Protein AF-A0A2H6NGV2-F1 (afdb_monomer)

Nearest PDB structures (foldseek):
  7jpx-assembly1_A  TM=9.920E-01  e=1.842E-17  Oryctolagus cuniculus
  7jpl-assembly1_A  TM=9.856E-01  e=1.540E-17  Oryctolagus cuniculus
  7jpw-assembly1_A  TM=9.903E-01  e=2.973E-17  Oryctolagus cuniculus
  8e58-assembly1_A  TM=9.861E-01  e=2.973E-17  Oryctolagus cuniculus
  7uhg-assembly1_A  TM=9.739E-01  e=1.897E-16  Homo sapiens

Secondary structure (DSSP, 8-state):
-HHHHHHHTT-HHHHHHHHHHHHHHTT-HHHHHHHHHHHHHHHHHHHHHHTTB---TTSSSBTTB-SSSHHHHHHHHHHHHTTSSHHHHHHHHSSSBPBPTTS---TT-TT-BS-TTHHHHHHHHHHHHHHHHHHHHH-

Solvent-accessible surface area (backbone atoms only — not comparable to full-atom values): 7623 Å² total; per-residue (Å²): 117,77,73,60,59,64,57,52,72,71,39,68,68,54,44,52,52,52,50,52,53,58,57,53,54,73,77,39,59,69,60,53,48,51,53,52,50,50,48,52,54,50,22,56,51,42,30,76,60,37,29,51,43,34,68,40,87,97,51,60,36,19,94,91,30,40,22,71,44,66,72,42,17,40,50,42,50,49,40,37,71,75,59,59,61,39,70,54,42,35,64,54,34,24,56,63,26,52,39,29,88,90,48,96,66,60,95,89,46,53,46,65,21,30,30,74,60,28,60,61,54,52,53,51,48,49,55,52,49,52,53,53,51,51,51,58,73,73,105

Radius of gy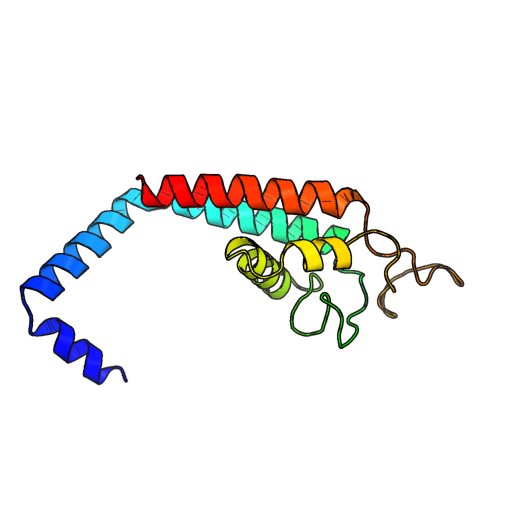ration: 19.89 Å; Cα contacts (8 Å, |Δi|>4): 150; chains: 1; bounding box: 35×37×62 Å

Mean predicted aligned error: 5.69 Å

Organism: NCBI:txid3147026

pLDDT: mean 91.65, std 8.02, range [63.94, 98.62]

Sequence (139 aa):
VLRLVKLLSRGEGIRNLLWTFIKSFQALPHVALLIVMLFFIYAVIGMQMFGKIALVDGTQINQNNNFQTFPQAVLMLFRCATGEAWQEVLLGASYGKLCDPESDYAPGEKYTCGSGFAYFYFVSFYMLCAFLIINLFVA

Structure (mmCIF, N/CA/C/O backbone):
data_AF-A0A2H6NGV2-F1
#
_entry.id   AF-A0A2H6NGV2-F1
#
loop_
_atom_site.group_PDB
_atom_site.id
_atom_site.type_symbol
_atom_site.label_atom_id
_atom_site.label_alt_id
_atom_site.label_comp_id
_atom_site.label_asym_id
_atom_site.label_entity_id
_atom_site.label_seq_id
_atom_site.pdbx_PDB_ins_code
_atom_site.Cartn_x
_atom_site.Cartn_y
_atom_site.Cartn_z
_atom_site.occupancy
_atom_site.B_iso_or_equiv
_atom_site.auth_seq_id
_atom_site.auth_comp_id
_atom_site.auth_asym_id
_atom_site.auth_atom_id
_atom_site.pdbx_PDB_model_num
ATOM 1 N N . VAL A 1 1 ? -8.984 -25.540 18.480 1.00 66.44 1 VAL A N 1
ATOM 2 C CA . VAL A 1 1 ? -8.770 -24.139 18.924 1.00 66.44 1 VAL A CA 1
ATOM 3 C C . VAL A 1 1 ? -10.042 -23.490 19.485 1.00 66.44 1 VAL A C 1
ATOM 5 O O . VAL A 1 1 ? -10.015 -23.079 20.634 1.00 66.44 1 VAL A O 1
ATOM 8 N N . LEU A 1 2 ? -11.186 -23.502 18.782 1.00 76.81 2 LEU A N 1
ATOM 9 C CA . LEU A 1 2 ? -12.450 -22.870 19.238 1.00 76.81 2 LEU A CA 1
ATOM 10 C C . LEU A 1 2 ? -12.981 -23.329 20.618 1.00 76.81 2 LEU A C 1
ATOM 12 O O . LEU A 1 2 ? -13.689 -22.585 21.287 1.00 76.81 2 LEU A O 1
ATOM 16 N N . ARG A 1 3 ? -12.613 -24.530 21.094 1.00 79.06 3 ARG A N 1
ATOM 17 C CA . ARG A 1 3 ? -12.942 -24.997 22.457 1.00 79.06 3 ARG A CA 1
ATOM 18 C C . ARG A 1 3 ? -12.290 -24.151 23.564 1.00 79.06 3 ARG A C 1
ATOM 20 O O . ARG A 1 3 ? -12.880 -24.051 24.632 1.00 79.06 3 ARG A O 1
ATOM 27 N N . LEU A 1 4 ? -11.140 -23.514 23.311 1.00 76.81 4 LEU A N 1
ATOM 28 C CA . LEU A 1 4 ? -10.472 -22.618 24.269 1.00 76.81 4 LEU A CA 1
ATOM 29 C C . LEU A 1 4 ? -11.271 -21.325 24.502 1.00 76.81 4 LEU A C 1
ATOM 31 O O . LEU A 1 4 ? -11.276 -20.803 25.609 1.00 76.81 4 LEU A O 1
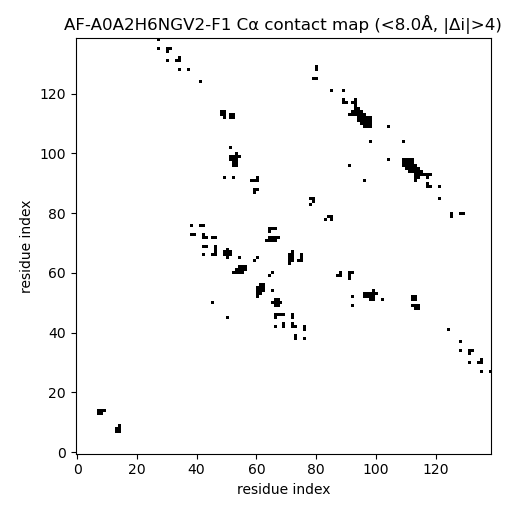ATOM 35 N N . VAL A 1 5 ? -12.037 -20.859 23.509 1.00 75.31 5 VAL A N 1
ATOM 36 C CA . VAL A 1 5 ? -12.906 -19.673 23.643 1.00 75.31 5 VAL A CA 1
ATOM 37 C C . VAL A 1 5 ? -14.013 -19.905 24.682 1.00 75.31 5 VAL 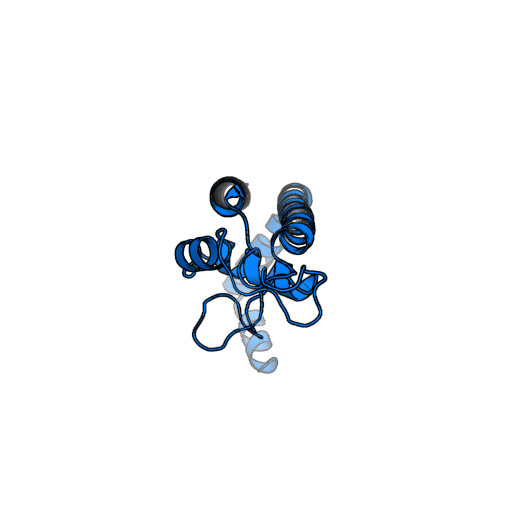A C 1
ATOM 39 O O . VAL A 1 5 ? -14.406 -18.979 25.385 1.00 75.31 5 VAL A O 1
ATOM 42 N N . LYS A 1 6 ? -14.452 -21.158 24.883 1.00 71.38 6 LYS A N 1
ATOM 43 C CA . LYS A 1 6 ? -15.407 -21.523 25.948 1.00 71.38 6 LYS A CA 1
ATOM 44 C C . LYS A 1 6 ? -14.825 -21.407 27.366 1.00 71.38 6 LYS A C 1
ATOM 46 O O . LYS A 1 6 ? -15.585 -21.427 28.328 1.00 71.38 6 LYS A O 1
ATOM 51 N N . LEU A 1 7 ? -13.501 -21.305 27.527 1.00 71.69 7 LEU A N 1
ATOM 52 C CA . LEU A 1 7 ? -12.888 -21.020 28.832 1.00 71.69 7 LEU A CA 1
ATOM 53 C C . LEU A 1 7 ? -12.972 -19.526 29.174 1.00 71.69 7 LEU A C 1
ATOM 55 O O . LEU A 1 7 ? -13.167 -19.192 30.340 1.00 71.69 7 LEU A O 1
ATOM 59 N N . LEU A 1 8 ? -12.936 -18.638 28.172 1.00 67.00 8 LEU A N 1
ATOM 60 C CA . LEU A 1 8 ? -13.103 -17.188 28.358 1.00 67.00 8 LEU A CA 1
ATOM 61 C C . LEU A 1 8 ? -14.502 -16.825 28.883 1.00 67.00 8 LEU A C 1
ATOM 63 O O . LEU A 1 8 ? -1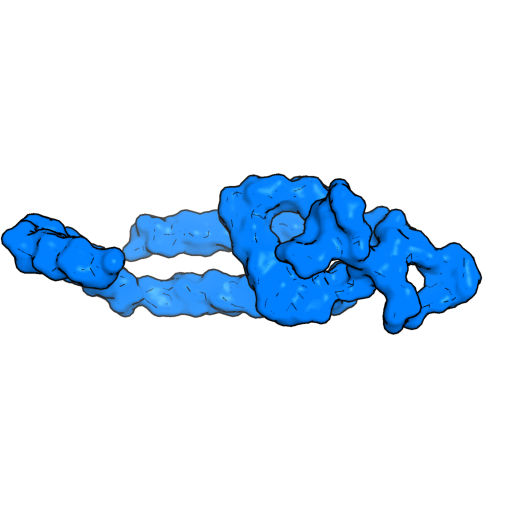4.657 -15.820 29.569 1.00 67.00 8 LEU A O 1
ATOM 67 N N . SER A 1 9 ? -15.513 -17.666 28.629 1.00 63.94 9 SER A N 1
ATOM 68 C CA . SER A 1 9 ? -16.877 -17.466 29.134 1.00 63.94 9 SER A CA 1
ATOM 69 C C . SER A 1 9 ? -17.080 -17.887 30.594 1.00 63.94 9 SER A C 1
ATOM 71 O O . SER A 1 9 ? -18.175 -17.693 31.117 1.00 63.94 9 SER A O 1
ATOM 73 N N . ARG A 1 10 ? -16.074 -18.488 31.252 1.00 73.88 10 ARG A N 1
ATOM 74 C CA . ARG A 1 10 ? -16.162 -18.895 32.669 1.00 73.88 10 ARG A CA 1
ATOM 75 C C . ARG A 1 10 ? -15.763 -17.790 33.648 1.00 73.88 10 ARG A C 1
ATOM 77 O O . ARG A 1 10 ? -16.170 -17.850 34.800 1.00 73.88 10 ARG A O 1
ATOM 84 N N . GLY A 1 11 ? -14.986 -16.798 33.209 1.00 81.81 11 GLY A N 1
ATOM 85 C CA . GLY A 1 11 ? -14.594 -15.660 34.040 1.00 81.81 11 GLY A CA 1
ATOM 86 C C . GLY A 1 11 ? -15.540 -14.479 33.844 1.00 81.81 11 GLY A C 1
ATOM 87 O O . GLY A 1 11 ? -15.527 -13.861 32.781 1.00 81.81 11 GLY A O 1
ATOM 88 N N . GLU A 1 12 ? -16.324 -14.125 34.864 1.00 81.31 12 GLU A N 1
ATOM 89 C CA . GLU A 1 12 ? -17.240 -12.972 34.801 1.00 81.31 12 GLU A CA 1
ATOM 90 C C . GLU A 1 12 ? -16.508 -11.657 34.489 1.00 81.31 12 GLU A C 1
ATOM 92 O O . GLU A 1 12 ? -17.002 -10.858 33.696 1.00 81.31 12 GLU A O 1
ATOM 97 N N . GLY A 1 13 ? -15.292 -11.472 35.018 1.00 82.06 13 GLY A N 1
ATOM 98 C CA . GLY A 1 13 ? -14.451 -10.306 34.723 1.00 82.06 13 GLY A CA 1
ATOM 99 C C . GLY A 1 13 ? -14.015 -10.218 33.256 1.00 82.06 13 GLY A C 1
ATOM 100 O O . GLY A 1 13 ? -14.134 -9.159 32.646 1.00 82.06 13 GLY A O 1
ATOM 101 N N . ILE A 1 14 ? -13.584 -11.335 32.655 1.00 84.44 14 ILE A N 1
ATOM 102 C CA . ILE A 1 14 ? -13.191 -11.391 31.233 1.00 84.44 14 ILE A CA 1
ATOM 103 C C . ILE A 1 14 ? -14.412 -11.154 30.342 1.00 84.44 14 ILE A C 1
ATOM 105 O O . ILE A 1 14 ? -14.331 -10.398 29.375 1.00 84.44 14 ILE A O 1
ATOM 109 N N . ARG A 1 15 ? -15.561 -11.749 30.685 1.00 83.62 15 ARG A N 1
ATOM 110 C CA . ARG A 1 15 ? -16.818 -11.535 29.959 1.00 83.62 15 ARG A CA 1
ATOM 111 C C . ARG A 1 15 ? -17.236 -10.067 29.991 1.00 83.62 15 ARG A C 1
ATOM 113 O O . ARG A 1 15 ? -17.579 -9.530 28.944 1.00 83.62 15 ARG A O 1
ATOM 120 N N . ASN A 1 16 ? -17.187 -9.423 31.157 1.00 87.38 16 ASN A N 1
ATOM 121 C CA . ASN A 1 16 ? -17.536 -8.009 31.284 1.00 87.38 16 ASN A CA 1
ATOM 122 C C . ASN A 1 16 ? -16.562 -7.120 30.502 1.00 87.38 16 ASN A C 1
ATOM 124 O O . ASN A 1 16 ? -17.006 -6.204 29.821 1.00 87.38 16 ASN A O 1
ATOM 128 N N . LEU A 1 17 ? -15.260 -7.417 30.530 1.00 86.25 17 LEU A N 1
ATOM 129 C CA . LEU A 1 17 ? -14.256 -6.666 29.772 1.00 86.25 17 LEU A CA 1
ATOM 130 C C . LEU A 1 17 ? -14.461 -6.800 28.255 1.00 86.25 17 LEU A C 1
ATOM 132 O O . LEU A 1 17 ? -14.503 -5.792 27.554 1.00 86.25 17 LEU A O 1
ATOM 136 N N . LEU A 1 18 ? -14.662 -8.024 27.753 1.00 86.50 18 LEU A N 1
ATOM 137 C CA . LEU A 1 18 ? -14.960 -8.275 26.338 1.00 86.50 18 LEU A CA 1
ATOM 138 C C . LEU A 1 18 ? -16.280 -7.626 25.909 1.00 86.50 18 LEU A C 1
ATOM 140 O O . LEU A 1 18 ? -16.359 -7.058 24.825 1.00 86.50 18 LEU A O 1
ATOM 144 N N . TRP A 1 19 ? -17.310 -7.688 26.756 1.00 86.38 19 TRP A N 1
ATOM 145 C CA . TRP A 1 19 ? -18.599 -7.058 26.480 1.00 86.38 19 TRP A CA 1
ATOM 146 C C . TRP A 1 19 ? -18.482 -5.535 26.396 1.00 86.38 19 TRP A C 1
ATOM 148 O O . TRP A 1 19 ? -18.997 -4.942 25.450 1.00 86.38 19 TRP A O 1
ATOM 158 N N . THR A 1 20 ? -17.762 -4.907 27.330 1.00 85.31 20 THR A N 1
ATOM 159 C CA . THR A 1 20 ? -17.478 -3.466 27.297 1.00 85.31 20 THR A CA 1
ATOM 160 C C . THR A 1 20 ? -16.707 -3.090 26.035 1.00 85.31 20 THR A C 1
ATOM 162 O O . THR A 1 20 ? -17.105 -2.156 25.349 1.00 85.31 20 THR A O 1
ATOM 165 N N . PHE A 1 21 ? -15.678 -3.863 25.673 1.00 84.44 21 PHE A N 1
ATOM 166 C CA . PHE A 1 21 ? -14.906 -3.645 24.449 1.00 84.44 21 PHE A CA 1
ATOM 167 C C . PHE A 1 21 ? -15.792 -3.713 23.198 1.00 84.44 21 PHE A C 1
ATOM 169 O O . PHE A 1 21 ? -15.798 -2.780 22.402 1.00 84.44 21 PHE A O 1
ATOM 176 N N . ILE A 1 22 ? -16.612 -4.761 23.056 1.00 85.88 22 ILE A N 1
ATOM 177 C CA . ILE A 1 22 ? -17.550 -4.910 21.929 1.00 85.88 22 ILE A CA 1
ATOM 178 C C . ILE A 1 22 ? -18.547 -3.745 21.877 1.00 85.88 22 ILE A C 1
ATOM 180 O O . ILE A 1 22 ? -18.846 -3.244 20.792 1.00 85.88 22 ILE A O 1
ATOM 184 N N . LYS A 1 23 ? -19.049 -3.287 23.031 1.00 83.06 23 LYS A N 1
ATOM 185 C CA . LYS A 1 23 ? -19.949 -2.130 23.087 1.00 83.06 23 LYS A CA 1
ATOM 186 C C . LYS A 1 23 ? -19.265 -0.843 22.623 1.00 83.06 23 LYS A C 1
ATOM 188 O O . LYS A 1 23 ? -19.910 -0.055 21.938 1.00 83.06 23 LYS A O 1
ATOM 193 N N . SER A 1 24 ? -17.984 -0.649 22.935 1.00 82.75 24 SER A N 1
ATOM 194 C CA . SER A 1 24 ? -17.217 0.507 22.458 1.00 82.75 24 SER A CA 1
ATOM 195 C C . SER A 1 24 ? -17.091 0.531 20.930 1.00 82.75 24 SER A C 1
ATOM 197 O O . SER A 1 24 ? -17.250 1.591 20.335 1.00 82.75 24 SER A O 1
ATOM 199 N N . PHE A 1 25 ? -16.941 -0.618 20.254 1.00 80.00 25 PHE A N 1
ATOM 200 C CA . PHE A 1 25 ? -16.903 -0.656 18.777 1.00 80.00 25 PHE A CA 1
ATOM 201 C C . PHE A 1 25 ? -18.185 -0.152 18.110 1.00 80.00 25 PHE A C 1
ATOM 203 O O . PHE A 1 25 ? -18.124 0.377 17.001 1.00 80.00 25 PHE A O 1
ATOM 210 N N . GLN A 1 26 ? -19.342 -0.273 18.769 1.00 73.06 26 GLN A N 1
ATOM 211 C CA . GLN A 1 26 ? -20.601 0.253 18.232 1.00 73.06 26 GLN A CA 1
ATOM 212 C C . GLN A 1 26 ? -20.606 1.787 18.140 1.00 73.06 26 GLN A C 1
ATOM 214 O O . GLN A 1 26 ? -21.370 2.333 17.348 1.00 73.06 26 GLN A O 1
ATOM 219 N N . ALA A 1 27 ? -19.742 2.476 18.895 1.00 67.69 27 ALA A N 1
ATOM 220 C CA . ALA A 1 27 ? -19.572 3.927 18.830 1.00 67.69 27 ALA A CA 1
ATOM 221 C C . ALA A 1 27 ? -18.557 4.380 17.757 1.00 67.69 27 ALA A C 1
ATOM 223 O O . ALA A 1 27 ? -18.517 5.561 17.418 1.00 67.69 27 ALA A O 1
ATOM 224 N N . LEU A 1 28 ? -17.787 3.454 17.167 1.00 80.75 28 LEU A N 1
ATOM 225 C CA . LEU A 1 28 ? -16.676 3.751 16.252 1.00 80.75 28 LEU A CA 1
ATOM 226 C C . LEU A 1 28 ? -16.910 3.531 14.734 1.00 80.75 28 LEU A C 1
ATOM 228 O O . LEU A 1 28 ? -15.933 3.635 13.980 1.00 80.75 28 LEU A O 1
ATOM 232 N N . PRO A 1 29 ? -18.124 3.255 14.200 1.00 84.62 29 PRO A N 1
ATOM 233 C CA . PRO A 1 29 ? -18.265 2.876 12.791 1.00 84.62 29 PRO A CA 1
ATOM 234 C C . PRO A 1 29 ? -17.861 3.998 11.827 1.00 84.62 29 PRO A C 1
ATOM 236 O O . PRO A 1 29 ? -17.360 3.720 10.741 1.00 84.62 29 PRO A O 1
ATOM 239 N N . HIS A 1 30 ? -18.021 5.264 12.223 1.00 86.62 30 HIS A N 1
ATOM 240 C CA . HIS A 1 30 ? -17.661 6.405 11.381 1.00 86.62 30 HIS A CA 1
ATOM 241 C C . HIS A 1 30 ? -16.149 6.505 11.147 1.00 86.62 30 HIS A C 1
ATOM 243 O O . HIS A 1 30 ? -15.720 6.678 10.009 1.00 86.62 30 HIS A O 1
ATOM 249 N N . VAL A 1 31 ? -15.335 6.340 12.195 1.00 87.25 31 VAL A N 1
ATOM 250 C CA . VAL A 1 31 ? -13.867 6.405 12.079 1.00 87.25 31 VAL A CA 1
ATOM 251 C C . VAL A 1 31 ? -13.335 5.185 11.327 1.00 87.25 31 VAL A C 1
ATOM 253 O O . VAL A 1 31 ? -12.492 5.323 10.441 1.00 87.25 31 VAL A O 1
ATOM 256 N N . ALA A 1 32 ? -13.879 3.996 11.605 1.00 88.44 32 ALA A N 1
ATOM 257 C CA . ALA A 1 32 ? -13.522 2.781 10.875 1.00 88.44 32 ALA A CA 1
ATOM 258 C C . ALA A 1 32 ? -13.820 2.903 9.368 1.00 88.44 32 ALA A C 1
ATOM 260 O O . ALA A 1 32 ? -13.004 2.502 8.538 1.00 88.44 32 ALA A O 1
ATOM 261 N N . LEU A 1 33 ? -14.952 3.512 9.001 1.00 91.44 33 LEU A N 1
ATOM 262 C CA . LEU A 1 33 ? -15.318 3.754 7.605 1.00 91.44 33 LEU A CA 1
ATOM 263 C C . LEU A 1 33 ? -14.339 4.707 6.903 1.00 91.44 33 LEU A C 1
ATOM 265 O O . LEU A 1 33 ? -13.990 4.463 5.749 1.00 91.44 33 LEU A O 1
ATOM 269 N N . LEU A 1 34 ? -13.834 5.734 7.596 1.00 93.25 34 LEU A N 1
ATOM 270 C CA . LEU A 1 34 ? -12.793 6.618 7.054 1.00 93.25 34 LEU A CA 1
ATOM 271 C C . LEU A 1 34 ? -11.488 5.865 6.768 1.00 93.25 34 LEU A C 1
ATOM 273 O O . LEU A 1 34 ? -10.874 6.088 5.726 1.00 93.25 34 LEU A O 1
ATOM 277 N N . ILE A 1 35 ? -11.085 4.942 7.648 1.00 93.62 35 ILE A N 1
ATOM 278 C CA . ILE A 1 35 ? -9.900 4.098 7.426 1.00 93.62 35 ILE A CA 1
ATOM 279 C C . ILE A 1 35 ? -10.107 3.211 6.195 1.00 93.62 35 ILE A C 1
ATOM 281 O O . ILE A 1 35 ? -9.239 3.151 5.327 1.00 93.62 35 ILE A O 1
ATOM 285 N N . VAL A 1 36 ? -11.268 2.563 6.070 1.00 95.44 36 VAL A N 1
ATOM 286 C CA . VAL A 1 36 ? -11.580 1.729 4.898 1.00 95.44 36 VAL A CA 1
ATOM 287 C C . VAL A 1 36 ? -11.564 2.555 3.608 1.00 95.44 36 VAL A C 1
ATOM 289 O O . VAL A 1 36 ? -10.986 2.121 2.611 1.00 95.44 36 VAL A O 1
ATOM 292 N N . MET A 1 37 ? -12.137 3.762 3.623 1.00 96.75 37 MET A N 1
ATOM 293 C CA . MET A 1 37 ? -12.092 4.675 2.476 1.00 96.75 37 MET A CA 1
ATOM 294 C C . MET A 1 37 ? -10.662 5.093 2.122 1.00 96.75 37 MET A C 1
ATOM 296 O O . MET A 1 37 ? -10.318 5.104 0.940 1.00 96.75 37 MET A O 1
ATOM 300 N N . LEU A 1 38 ? -9.817 5.384 3.117 1.00 97.44 38 LEU A N 1
ATOM 301 C CA . LEU A 1 38 ? -8.405 5.706 2.897 1.00 97.44 38 LEU A CA 1
ATOM 302 C C . LEU A 1 38 ? -7.697 4.559 2.164 1.00 97.44 38 LEU A C 1
ATOM 304 O O . LEU A 1 38 ? -7.068 4.785 1.131 1.00 97.44 38 LEU A O 1
ATOM 308 N N . PHE A 1 39 ? -7.842 3.328 2.657 1.00 98.06 39 PHE A N 1
ATOM 309 C CA . PHE A 1 39 ? -7.239 2.147 2.035 1.00 98.06 39 PHE A CA 1
ATOM 310 C C . PHE A 1 39 ? -7.752 1.923 0.613 1.00 98.06 39 PHE A C 1
ATOM 312 O O . PHE A 1 39 ? -6.959 1.626 -0.274 1.00 98.06 39 PHE A O 1
ATOM 319 N N . PHE A 1 40 ? -9.053 2.103 0.376 1.00 98.31 40 PHE A N 1
ATOM 320 C CA . PHE A 1 40 ? -9.642 1.966 -0.953 1.00 98.31 40 PHE A CA 1
ATOM 321 C C . PHE A 1 40 ? -9.051 2.971 -1.951 1.00 98.31 40 PHE A C 1
ATOM 323 O O . PHE A 1 40 ? -8.590 2.576 -3.023 1.00 98.31 40 PHE A O 1
ATOM 330 N N . ILE A 1 41 ? -9.027 4.259 -1.590 1.00 98.38 41 ILE A N 1
ATOM 331 C CA . ILE A 1 41 ? -8.520 5.332 -2.457 1.00 98.38 41 ILE A CA 1
ATOM 332 C C . ILE A 1 41 ? -7.044 5.095 -2.783 1.00 98.38 41 ILE A C 1
ATOM 334 O O . ILE A 1 41 ? -6.660 5.110 -3.954 1.00 98.38 41 ILE A O 1
ATOM 338 N N . TYR A 1 42 ? -6.225 4.834 -1.761 1.00 98.56 42 TYR A N 1
ATOM 339 C CA . TYR A 1 42 ? -4.802 4.588 -1.962 1.00 98.56 42 TYR A CA 1
ATOM 340 C C . TYR A 1 42 ? -4.565 3.314 -2.771 1.00 98.56 42 TYR A C 1
ATOM 342 O O . TYR A 1 42 ? -3.783 3.362 -3.711 1.00 98.56 42 TYR A O 1
ATOM 350 N N . ALA A 1 43 ? -5.278 2.213 -2.513 1.00 98.62 43 ALA A N 1
ATOM 351 C CA . ALA A 1 43 ? -5.106 0.977 -3.276 1.00 98.62 43 ALA A CA 1
ATOM 352 C C . ALA A 1 43 ? -5.350 1.199 -4.773 1.00 98.62 43 ALA A C 1
ATOM 354 O O . ALA A 1 43 ? -4.518 0.808 -5.590 1.00 98.62 43 ALA A O 1
ATOM 355 N N . VAL A 1 44 ? -6.437 1.888 -5.137 1.00 98.50 44 VAL A N 1
ATOM 356 C CA . VAL A 1 44 ? -6.747 2.18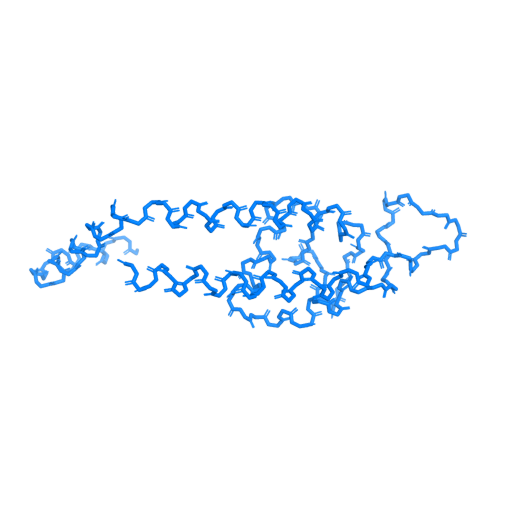7 -6.543 1.00 98.50 44 VAL A CA 1
ATOM 357 C C . VAL A 1 44 ? -5.670 3.075 -7.170 1.00 98.50 44 VAL A C 1
ATOM 359 O O . VAL A 1 44 ? -5.187 2.758 -8.256 1.00 98.50 44 VAL A O 1
ATOM 362 N N . ILE A 1 45 ? -5.243 4.146 -6.491 1.00 98.31 45 ILE A N 1
ATOM 363 C CA . ILE A 1 45 ? -4.169 5.023 -6.991 1.00 98.31 45 ILE A CA 1
ATOM 364 C C . ILE A 1 45 ? -2.857 4.239 -7.147 1.00 98.31 45 ILE A C 1
ATOM 366 O O . ILE A 1 45 ? -2.189 4.346 -8.174 1.00 98.31 45 ILE A O 1
ATOM 370 N N . GLY A 1 46 ? -2.499 3.419 -6.159 1.00 98.19 46 GLY A N 1
ATOM 371 C CA . GLY A 1 46 ? -1.293 2.597 -6.164 1.00 98.19 46 GLY A CA 1
ATOM 372 C C . GLY A 1 46 ? -1.278 1.586 -7.306 1.00 98.19 46 GLY A C 1
ATOM 373 O O . GLY A 1 46 ? -0.250 1.433 -7.959 1.00 98.19 46 GLY A O 1
ATOM 374 N N . MET A 1 47 ? -2.416 0.961 -7.617 1.00 97.94 47 MET A N 1
ATOM 375 C CA . MET A 1 47 ? -2.538 0.082 -8.785 1.00 97.94 47 MET A CA 1
ATOM 376 C C . MET A 1 47 ? -2.271 0.825 -10.096 1.00 97.94 47 MET A C 1
ATOM 378 O O . MET A 1 47 ? -1.525 0.330 -10.937 1.00 97.94 47 MET A O 1
ATOM 382 N N . GLN A 1 48 ? -2.828 2.029 -10.263 1.00 96.50 48 GLN A N 1
ATOM 383 C CA . GLN A 1 48 ? -2.624 2.815 -11.486 1.00 96.50 48 GLN A CA 1
ATOM 384 C C . GLN A 1 48 ? -1.172 3.288 -11.641 1.00 96.50 48 GLN A C 1
ATOM 386 O O . GLN A 1 48 ? -0.642 3.307 -12.749 1.00 96.50 48 GLN A O 1
ATOM 391 N N . MET A 1 49 ? -0.517 3.648 -10.536 1.00 96.44 49 MET A N 1
ATOM 392 C CA . MET A 1 49 ? 0.835 4.216 -10.558 1.00 96.44 49 MET A CA 1
ATOM 393 C C . MET A 1 49 ? 1.948 3.159 -10.542 1.00 96.44 49 MET A C 1
ATOM 395 O O . MET A 1 49 ? 2.999 3.366 -11.148 1.00 96.44 49 MET A O 1
ATOM 399 N N . PHE A 1 50 ? 1.746 2.046 -9.833 1.00 97.88 50 PHE A N 1
ATOM 400 C CA . PHE A 1 50 ? 2.791 1.063 -9.517 1.00 97.88 50 PHE A CA 1
ATOM 401 C C . PHE A 1 50 ? 2.447 -0.364 -9.963 1.00 97.88 50 PHE A C 1
ATOM 403 O O . PHE A 1 50 ? 3.280 -1.258 -9.824 1.00 97.88 50 PHE A O 1
ATOM 410 N N . GLY A 1 51 ? 1.258 -0.601 -10.526 1.00 96.69 51 GLY A N 1
ATOM 411 C CA . GLY A 1 51 ? 0.819 -1.933 -10.954 1.00 96.69 51 GLY A CA 1
ATOM 412 C C . GLY A 1 51 ? 1.594 -2.517 -12.138 1.00 96.69 51 GLY A C 1
ATOM 413 O O . GLY A 1 51 ? 1.524 -3.713 -12.368 1.00 96.69 51 GLY A O 1
ATOM 414 N N . LYS A 1 52 ? 2.370 -1.706 -12.868 1.00 96.88 52 LYS A N 1
ATOM 415 C CA . LYS A 1 52 ? 3.192 -2.161 -14.007 1.00 96.88 52 LYS A CA 1
ATOM 416 C C . LYS A 1 52 ? 4.624 -2.557 -13.633 1.00 96.88 52 LYS A C 1
ATOM 418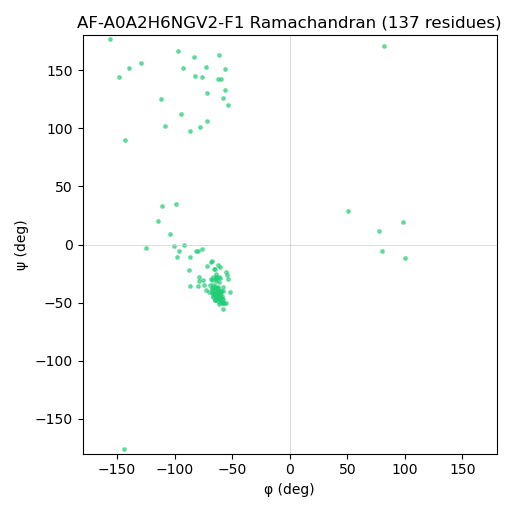 O O . LYS A 1 52 ? 5.415 -2.904 -14.506 1.00 96.88 52 LYS A O 1
ATOM 423 N N . ILE A 1 53 ? 5.002 -2.451 -12.359 1.00 97.31 53 ILE A N 1
ATOM 424 C CA . ILE A 1 53 ? 6.348 -2.827 -11.913 1.00 97.31 53 ILE A CA 1
ATOM 425 C C . ILE A 1 53 ? 6.468 -4.355 -11.942 1.00 97.31 53 ILE A C 1
ATOM 427 O O . ILE A 1 53 ? 5.607 -5.053 -11.405 1.00 97.31 53 ILE A O 1
ATOM 431 N N . ALA A 1 54 ? 7.536 -4.862 -12.559 1.00 97.19 54 ALA A N 1
ATOM 432 C CA . ALA A 1 54 ? 7.808 -6.290 -12.644 1.00 97.19 54 ALA A CA 1
ATOM 433 C C . ALA A 1 54 ? 8.008 -6.908 -11.257 1.00 97.19 54 ALA A C 1
ATOM 435 O O . ALA A 1 54 ? 8.654 -6.329 -10.380 1.00 97.19 54 ALA A O 1
ATOM 436 N N . LEU A 1 55 ? 7.511 -8.130 -11.097 1.00 97.00 55 LEU A N 1
ATOM 437 C CA . LEU A 1 55 ? 7.636 -8.900 -9.866 1.00 97.00 55 LEU A CA 1
ATOM 438 C C . LEU A 1 55 ? 8.961 -9.664 -9.878 1.00 97.00 55 LEU A C 1
ATOM 440 O O . LEU A 1 55 ? 9.064 -10.729 -10.485 1.00 97.00 55 LEU A O 1
ATOM 444 N N . VAL A 1 56 ? 9.980 -9.108 -9.222 1.00 94.69 56 VAL A N 1
ATOM 445 C CA . VAL A 1 56 ? 11.328 -9.693 -9.189 1.00 94.69 56 VAL A CA 1
ATOM 446 C C . VAL A 1 56 ? 11.641 -10.193 -7.784 1.00 94.69 56 VAL A C 1
ATOM 448 O O . VAL A 1 56 ? 11.574 -9.434 -6.811 1.00 94.69 56 VAL A O 1
ATOM 451 N N . ASP A 1 57 ? 12.017 -11.468 -7.682 1.00 93.44 57 ASP A N 1
ATOM 452 C CA . ASP A 1 57 ? 12.403 -12.088 -6.415 1.00 93.44 57 ASP A CA 1
ATOM 453 C C . ASP A 1 57 ? 13.607 -11.380 -5.779 1.00 93.44 57 ASP A C 1
ATOM 455 O O . ASP A 1 57 ? 14.529 -10.924 -6.455 1.00 93.44 57 ASP A O 1
ATOM 459 N N . GLY A 1 58 ? 13.584 -11.261 -4.450 1.00 91.06 58 GLY A N 1
ATOM 460 C CA . GLY A 1 58 ? 14.598 -10.527 -3.687 1.00 91.06 58 GLY A CA 1
ATOM 461 C C . GLY A 1 58 ? 14.411 -9.006 -3.669 1.00 91.06 58 GLY A C 1
ATOM 462 O O . GLY A 1 58 ? 15.116 -8.324 -2.927 1.00 91.06 58 GLY A O 1
ATOM 463 N N . THR A 1 59 ? 13.450 -8.462 -4.421 1.00 95.12 59 THR A N 1
ATOM 464 C CA . THR A 1 59 ? 13.051 -7.051 -4.311 1.00 95.12 59 THR A CA 1
ATOM 465 C C . THR A 1 59 ? 11.823 -6.883 -3.410 1.00 95.12 59 THR A C 1
ATOM 467 O O . THR A 1 59 ? 11.123 -7.845 -3.086 1.00 95.12 59 THR A O 1
ATOM 470 N N . GLN A 1 60 ? 11.536 -5.639 -3.014 1.00 94.88 60 GLN A N 1
ATOM 471 C CA . GLN A 1 60 ? 10.353 -5.319 -2.206 1.00 94.88 60 GLN A CA 1
ATOM 472 C C . GLN A 1 60 ? 9.036 -5.424 -2.982 1.00 94.88 60 GLN A C 1
ATOM 474 O O . GLN A 1 60 ? 7.985 -5.521 -2.349 1.00 94.88 60 GLN A O 1
ATOM 479 N N . ILE A 1 61 ? 9.095 -5.408 -4.320 1.00 96.31 61 ILE A N 1
ATOM 480 C CA . ILE A 1 61 ? 7.942 -5.605 -5.199 1.00 96.31 61 ILE A CA 1
ATOM 481 C C . ILE A 1 61 ? 8.059 -6.976 -5.865 1.00 96.31 61 ILE A C 1
ATOM 483 O O . ILE A 1 61 ? 8.836 -7.187 -6.791 1.00 96.31 61 ILE A O 1
ATOM 487 N N . ASN A 1 62 ? 7.294 -7.931 -5.351 1.00 96.19 62 ASN A N 1
ATOM 488 C CA . ASN A 1 62 ? 7.364 -9.336 -5.739 1.00 96.19 62 ASN A CA 1
ATOM 489 C C . ASN A 1 62 ? 5.970 -9.977 -5.736 1.00 96.19 62 ASN A C 1
ATOM 491 O O . ASN A 1 62 ? 4.962 -9.317 -5.481 1.00 96.19 62 ASN A O 1
ATOM 495 N N . GLN A 1 63 ? 5.902 -11.282 -5.999 1.00 95.19 63 GLN A N 1
ATOM 496 C CA . GLN A 1 63 ? 4.646 -12.040 -6.076 1.00 95.19 63 GLN A CA 1
ATOM 497 C C . GLN A 1 63 ? 3.750 -11.899 -4.834 1.00 95.19 63 GLN A C 1
ATOM 499 O O . GLN A 1 63 ? 2.528 -11.919 -4.951 1.00 95.19 63 GLN A O 1
ATOM 504 N N . ASN A 1 64 ? 4.345 -11.684 -3.658 1.00 95.00 64 ASN A N 1
ATOM 505 C CA . ASN A 1 64 ? 3.626 -11.559 -2.389 1.00 95.00 64 ASN A CA 1
ATOM 506 C C . ASN A 1 64 ? 3.390 -10.104 -1.952 1.00 95.00 64 ASN A C 1
ATOM 508 O O . ASN A 1 64 ? 2.679 -9.870 -0.980 1.00 95.00 64 ASN A O 1
ATOM 512 N N . ASN A 1 65 ? 4.029 -9.136 -2.609 1.00 96.00 65 ASN A N 1
ATOM 513 C CA . ASN A 1 65 ? 4.032 -7.727 -2.225 1.00 96.00 65 ASN A CA 1
ATOM 514 C C . ASN A 1 65 ? 4.001 -6.869 -3.491 1.00 96.00 65 ASN A C 1
ATOM 516 O O . ASN A 1 65 ? 5.051 -6.564 -4.051 1.00 96.00 65 ASN A O 1
ATOM 520 N N . ASN A 1 66 ? 2.817 -6.513 -3.989 1.00 97.44 66 ASN A N 1
ATOM 521 C CA . ASN A 1 66 ? 2.690 -5.750 -5.231 1.00 97.44 66 ASN A CA 1
ATOM 522 C C . ASN A 1 66 ? 1.382 -4.957 -5.328 1.00 97.44 66 ASN A C 1
ATOM 524 O O . ASN A 1 66 ? 0.513 -5.025 -4.461 1.00 97.44 66 ASN A O 1
ATOM 528 N N . PHE A 1 67 ? 1.263 -4.206 -6.423 1.00 98.12 67 PHE A N 1
ATOM 529 C CA . PHE A 1 67 ? 0.109 -3.378 -6.770 1.00 98.12 67 PHE A CA 1
ATOM 530 C C . PHE A 1 67 ? -0.611 -3.869 -8.040 1.00 98.12 67 PHE A C 1
ATOM 532 O O . PHE A 1 67 ? -1.325 -3.095 -8.669 1.00 98.12 67 PHE A O 1
ATOM 539 N N . GLN A 1 68 ? -0.431 -5.129 -8.456 1.00 97.25 68 GLN A N 1
ATOM 540 C CA . GLN A 1 68 ? -1.036 -5.630 -9.702 1.00 97.25 68 GLN A CA 1
ATOM 541 C C . GLN A 1 68 ? -2.537 -5.909 -9.559 1.00 97.25 68 GLN A C 1
ATOM 543 O O . GLN A 1 68 ? -3.303 -5.765 -10.509 1.00 97.25 68 GLN A O 1
ATOM 548 N N . THR A 1 69 ? -2.986 -6.280 -8.356 1.00 97.69 69 THR A N 1
ATOM 549 C CA . THR A 1 69 ? -4.400 -6.552 -8.065 1.00 97.69 69 THR A CA 1
ATOM 550 C C . THR A 1 69 ? -4.865 -5.792 -6.831 1.00 97.69 69 THR A C 1
ATOM 552 O O . THR A 1 69 ? -4.072 -5.460 -5.951 1.00 97.69 69 THR A O 1
ATOM 555 N N . PHE A 1 70 ? -6.173 -5.544 -6.740 1.00 98.00 70 PHE A N 1
ATOM 556 C CA . PHE A 1 70 ? -6.745 -4.772 -5.638 1.00 98.00 70 PHE A CA 1
ATOM 557 C C . PHE A 1 70 ? -6.485 -5.391 -4.252 1.00 98.00 70 PHE A C 1
ATOM 559 O O . PHE A 1 70 ? -6.000 -4.672 -3.378 1.00 98.00 70 PHE A O 1
ATOM 566 N N . PRO A 1 71 ? -6.713 -6.701 -4.015 1.00 97.94 71 PRO A N 1
ATOM 567 C CA . PRO A 1 71 ? -6.426 -7.294 -2.709 1.00 97.94 71 PRO A CA 1
ATOM 568 C C . PRO A 1 71 ? -4.942 -7.225 -2.331 1.00 97.94 71 PRO A C 1
ATOM 570 O O . PRO A 1 71 ? -4.627 -6.971 -1.171 1.00 97.94 71 PRO A O 1
ATOM 573 N N . GLN A 1 72 ? -4.036 -7.398 -3.301 1.00 98.00 72 GLN A N 1
ATOM 574 C CA . GLN A 1 72 ? -2.592 -7.284 -3.069 1.00 98.00 72 GLN A CA 1
ATOM 575 C C . GLN A 1 72 ? -2.191 -5.847 -2.733 1.00 98.00 72 GLN A C 1
ATOM 577 O O . GLN A 1 72 ? -1.463 -5.634 -1.770 1.00 98.00 72 GLN A O 1
ATOM 582 N N . ALA A 1 73 ? -2.745 -4.852 -3.431 1.00 98.38 73 ALA A N 1
ATOM 583 C CA . ALA A 1 73 ? -2.516 -3.443 -3.117 1.00 98.38 73 ALA A CA 1
ATOM 584 C C . ALA A 1 73 ? -2.993 -3.083 -1.698 1.00 98.38 73 ALA A C 1
ATOM 586 O O . ALA A 1 73 ? -2.296 -2.376 -0.969 1.00 98.38 73 ALA A O 1
ATOM 587 N N . VAL A 1 74 ? -4.152 -3.600 -1.273 1.00 98.44 74 VAL A N 1
ATOM 588 C CA . VAL A 1 74 ? -4.651 -3.429 0.102 1.00 98.44 74 VAL A CA 1
ATOM 589 C C . VAL A 1 74 ? -3.724 -4.102 1.116 1.00 98.44 74 VAL A C 1
ATOM 591 O O . VAL A 1 74 ? -3.409 -3.492 2.137 1.00 98.44 74 VAL A O 1
ATOM 594 N N . LEU A 1 75 ? -3.252 -5.322 0.843 1.00 97.69 75 LEU A N 1
ATOM 595 C CA . LEU A 1 75 ? -2.299 -6.023 1.709 1.00 97.69 75 LEU A CA 1
ATOM 596 C C . LEU A 1 75 ? -0.965 -5.270 1.810 1.00 97.69 75 LEU A C 1
ATOM 598 O O . LEU A 1 75 ? -0.412 -5.129 2.900 1.00 97.69 75 LEU A O 1
ATOM 602 N N . MET A 1 76 ? -0.491 -4.719 0.695 1.00 97.50 76 MET A N 1
ATOM 603 C CA . MET A 1 76 ? 0.711 -3.896 0.632 1.00 97.50 76 MET A CA 1
ATOM 604 C C . MET A 1 76 ? 0.576 -2.643 1.502 1.00 97.50 76 MET A C 1
ATOM 606 O O . MET A 1 76 ? 1.462 -2.317 2.289 1.00 97.50 76 MET A O 1
ATOM 610 N N . LEU A 1 77 ? -0.567 -1.961 1.412 1.00 98.12 77 LEU A N 1
ATOM 611 C CA . LEU A 1 77 ? -0.869 -0.797 2.244 1.00 98.12 77 LEU A CA 1
ATOM 612 C C . LEU A 1 77 ? -1.034 -1.167 3.718 1.00 98.12 77 LEU A C 1
ATOM 614 O O . LEU A 1 77 ? -0.607 -0.408 4.583 1.00 98.12 77 LEU A O 1
ATOM 618 N N . PHE A 1 78 ? -1.592 -2.341 4.016 1.00 97.38 78 PHE A N 1
ATOM 619 C CA . PHE A 1 78 ? -1.671 -2.852 5.381 1.00 97.38 78 PHE A CA 1
ATOM 620 C C . PHE A 1 78 ? -0.276 -3.088 5.971 1.00 97.38 78 PHE A C 1
ATOM 622 O O . PHE A 1 78 ? -0.008 -2.634 7.081 1.00 97.38 78 PHE A O 1
ATOM 629 N N . ARG A 1 79 ? 0.641 -3.691 5.205 1.00 97.00 79 ARG A N 1
ATOM 630 C CA . ARG A 1 79 ? 2.061 -3.825 5.574 1.00 97.00 79 ARG A CA 1
ATOM 631 C C . ARG A 1 79 ? 2.722 -2.463 5.822 1.00 97.00 79 ARG A C 1
ATOM 633 O O . ARG A 1 79 ? 3.472 -2.294 6.778 1.00 97.00 79 ARG A O 1
ATOM 640 N N . CYS A 1 80 ? 2.414 -1.453 5.007 1.00 96.94 80 CYS A N 1
ATOM 641 C CA . CYS A 1 80 ? 2.905 -0.096 5.258 1.00 96.94 80 CYS A CA 1
ATOM 642 C C . CYS A 1 80 ? 2.300 0.531 6.527 1.00 96.94 80 CYS A C 1
ATOM 644 O O . CYS A 1 80 ? 3.012 1.214 7.261 1.00 96.94 80 CYS A O 1
ATOM 646 N N . ALA A 1 81 ? 1.017 0.292 6.808 1.00 96.38 81 ALA A N 1
ATOM 647 C CA . ALA A 1 81 ? 0.323 0.814 7.987 1.00 96.38 81 ALA A CA 1
ATOM 648 C C . ALA A 1 81 ? 0.842 0.213 9.305 1.00 96.38 81 ALA A C 1
ATOM 650 O O . ALA A 1 81 ? 0.850 0.896 10.327 1.00 96.38 81 ALA A O 1
ATOM 651 N N . THR A 1 82 ? 1.325 -1.034 9.289 1.00 95.69 82 THR A N 1
ATOM 652 C CA . THR A 1 82 ? 2.023 -1.647 10.434 1.00 95.69 82 THR A CA 1
ATOM 653 C C . THR A 1 82 ? 3.463 -1.148 10.594 1.00 95.69 82 THR A C 1
ATOM 655 O O . THR A 1 82 ? 4.129 -1.506 11.565 1.00 95.69 82 THR A O 1
ATOM 658 N N . GLY A 1 83 ? 3.951 -0.313 9.670 1.00 93.69 83 GLY A N 1
ATOM 659 C CA . GLY A 1 83 ? 5.310 0.227 9.674 1.00 93.69 83 GLY A CA 1
ATOM 660 C C . GLY A 1 83 ? 6.372 -0.758 9.183 1.00 93.69 83 GLY A C 1
ATOM 661 O O . GLY A 1 83 ? 7.565 -0.495 9.333 1.00 93.69 83 GLY A O 1
ATOM 662 N N . GLU A 1 84 ? 5.980 -1.883 8.587 1.00 94.12 84 GLU A N 1
ATOM 663 C CA . GLU A 1 84 ? 6.918 -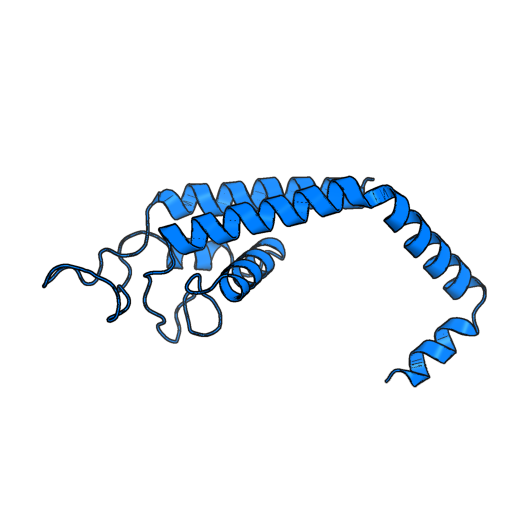2.921 8.171 1.00 94.12 84 GLU A CA 1
ATOM 664 C C . GLU A 1 84 ? 7.632 -2.536 6.864 1.00 94.12 84 GLU A C 1
ATOM 666 O O . GLU A 1 84 ? 7.084 -2.664 5.770 1.00 94.12 84 GLU A O 1
ATOM 671 N N . ALA A 1 85 ? 8.877 -2.061 6.986 1.00 94.56 85 ALA A N 1
ATOM 672 C CA . ALA A 1 85 ? 9.788 -1.765 5.872 1.00 94.56 85 ALA A CA 1
ATOM 673 C C . ALA A 1 85 ? 9.194 -0.875 4.754 1.00 94.56 85 ALA A C 1
ATOM 675 O O . ALA A 1 85 ? 9.607 -0.944 3.594 1.00 94.56 85 ALA A O 1
ATOM 676 N N . TRP A 1 86 ? 8.239 -0.004 5.088 1.00 96.25 86 TRP A N 1
ATOM 677 C CA . TRP A 1 86 ? 7.514 0.826 4.119 1.00 96.25 86 TRP A CA 1
ATOM 678 C C . TRP A 1 86 ? 8.434 1.770 3.325 1.00 96.25 86 TRP A C 1
ATOM 680 O O . TRP A 1 86 ? 8.159 2.076 2.166 1.00 96.25 86 TRP A O 1
ATOM 690 N N . GLN A 1 87 ? 9.559 2.194 3.907 1.00 96.88 87 GLN A N 1
ATOM 691 C CA . GLN A 1 87 ? 10.582 2.980 3.216 1.00 96.88 87 GLN A CA 1
ATOM 692 C C . GLN A 1 87 ? 11.260 2.196 2.084 1.00 96.88 87 GLN A C 1
ATOM 694 O O . GLN A 1 87 ? 11.577 2.760 1.039 1.00 96.88 87 GLN A O 1
ATOM 699 N N . GLU A 1 88 ? 11.457 0.888 2.254 1.00 96.75 88 GLU A N 1
ATOM 700 C CA . GLU A 1 88 ? 12.051 0.045 1.217 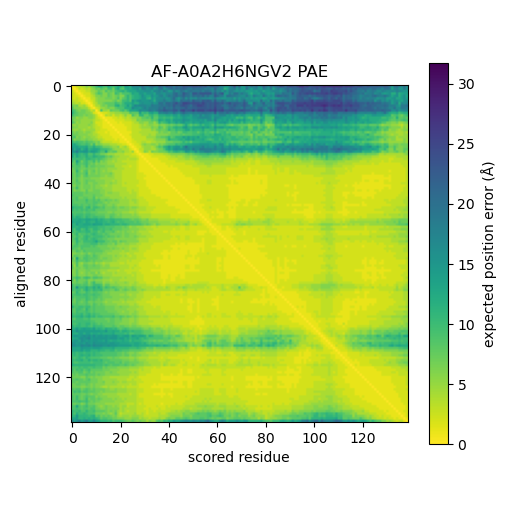1.00 96.75 88 GLU A CA 1
ATOM 701 C C . GLU A 1 88 ? 11.041 -0.216 0.101 1.00 96.75 88 GLU A C 1
ATOM 703 O O . GLU A 1 88 ? 11.404 -0.237 -1.073 1.00 96.75 88 GLU A O 1
ATOM 708 N N . VAL A 1 89 ? 9.760 -0.342 0.455 1.00 97.19 89 VAL A N 1
ATOM 709 C CA . VAL A 1 89 ? 8.647 -0.401 -0.501 1.00 97.19 89 VAL A CA 1
ATOM 710 C C . VAL A 1 89 ? 8.582 0.873 -1.341 1.00 97.19 89 VAL A C 1
ATOM 712 O O . VAL A 1 89 ? 8.491 0.794 -2.565 1.00 97.19 89 VAL A O 1
ATOM 715 N N . LEU A 1 90 ? 8.684 2.042 -0.704 1.00 97.88 90 LEU A N 1
ATOM 716 C CA . LEU A 1 90 ? 8.744 3.337 -1.383 1.00 97.88 90 LEU A CA 1
ATOM 717 C C . LEU A 1 90 ? 9.896 3.363 -2.392 1.00 97.88 90 LEU A C 1
ATOM 719 O O . LEU A 1 90 ? 9.685 3.700 -3.558 1.00 97.88 90 LEU A O 1
ATOM 723 N N . LEU A 1 91 ? 11.101 2.970 -1.970 1.00 97.38 91 LEU A N 1
ATOM 724 C CA . LEU A 1 91 ? 12.260 2.886 -2.862 1.00 97.38 91 LEU A CA 1
ATOM 725 C C . LEU A 1 91 ? 12.060 1.835 -3.961 1.00 97.38 91 LEU A C 1
ATOM 727 O O . LEU A 1 91 ? 12.551 2.016 -5.072 1.00 97.38 91 LEU A O 1
ATOM 731 N N . GLY A 1 92 ? 11.326 0.758 -3.687 1.00 96.19 92 GLY A N 1
ATOM 732 C CA . GLY A 1 92 ? 10.915 -0.250 -4.662 1.00 96.19 92 GLY A CA 1
ATOM 733 C C . GLY A 1 92 ? 9.936 0.280 -5.711 1.00 96.19 92 GLY A C 1
ATOM 734 O O . GLY A 1 92 ? 9.971 -0.187 -6.843 1.00 96.19 92 GLY A O 1
ATOM 735 N N . ALA A 1 93 ? 9.138 1.294 -5.373 1.00 97.44 93 ALA A N 1
ATOM 736 C CA . ALA A 1 9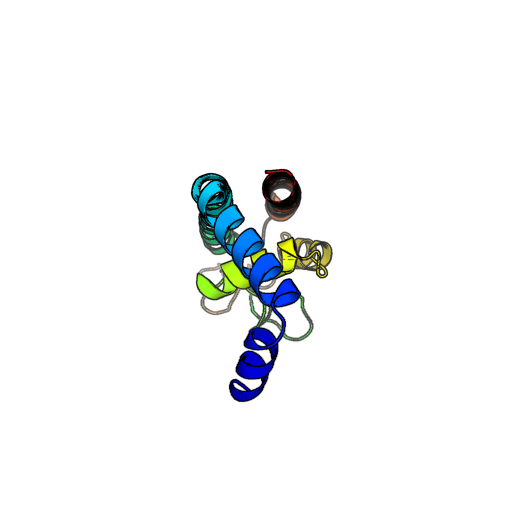3 ? 8.150 1.926 -6.249 1.00 97.44 93 ALA A CA 1
ATOM 737 C C . ALA A 1 93 ? 8.646 3.212 -6.949 1.00 97.44 93 ALA A C 1
ATOM 739 O O . ALA A 1 93 ? 7.930 3.785 -7.778 1.00 97.44 93 ALA A O 1
ATOM 740 N N . SER A 1 94 ? 9.854 3.685 -6.621 1.00 97.50 94 SER A N 1
ATOM 741 C CA . SER A 1 94 ? 10.463 4.871 -7.239 1.00 97.50 94 SER A CA 1
ATOM 742 C C . SER A 1 94 ? 10.668 4.685 -8.744 1.00 97.50 94 SER A C 1
ATOM 744 O O . SER A 1 94 ? 10.701 3.563 -9.225 1.00 97.50 94 SER A O 1
ATOM 746 N N . TYR A 1 95 ? 10.876 5.767 -9.496 1.00 97.00 95 TYR A N 1
ATOM 747 C CA . TYR A 1 95 ? 11.196 5.674 -10.928 1.00 97.00 95 TYR A CA 1
ATOM 748 C C . TYR A 1 95 ? 12.447 4.814 -11.201 1.00 97.00 95 TYR A C 1
ATOM 750 O O . TYR A 1 95 ? 13.356 4.754 -10.364 1.00 97.00 95 TYR A O 1
ATOM 758 N N . GLY A 1 96 ? 12.499 4.182 -12.377 1.00 95.38 96 GLY A N 1
ATOM 759 C CA . GLY A 1 96 ? 13.658 3.412 -12.838 1.00 95.38 96 GLY A CA 1
ATOM 760 C C . GLY A 1 96 ? 13.548 1.900 -12.629 1.00 95.38 96 GLY A C 1
ATOM 761 O O . GLY A 1 96 ? 14.571 1.217 -12.566 1.00 95.38 96 GLY A O 1
ATOM 762 N N . LYS A 1 97 ? 12.339 1.362 -12.441 1.00 96.38 97 LYS A N 1
ATOM 763 C CA . LYS A 1 97 ? 12.116 -0.071 -12.199 1.00 96.38 97 LYS A CA 1
ATOM 764 C C . LYS A 1 97 ? 11.846 -0.811 -13.487 1.00 96.38 97 LYS A C 1
ATOM 766 O O . LYS A 1 97 ? 11.304 -0.254 -14.440 1.00 96.38 97 LYS A O 1
ATOM 771 N N . LEU A 1 98 ? 12.203 -2.091 -13.463 1.00 96.50 98 LEU A N 1
ATOM 772 C CA . LEU A 1 98 ? 11.858 -3.020 -14.521 1.00 96.50 98 LEU A CA 1
ATOM 773 C C . LEU A 1 98 ? 10.331 -3.061 -14.672 1.00 96.50 98 LEU A C 1
ATOM 775 O O . LEU A 1 98 ? 9.617 -3.278 -13.692 1.00 96.50 98 LEU A O 1
ATOM 779 N N . CYS A 1 99 ? 9.847 -2.826 -15.884 1.00 96.56 99 CYS A N 1
ATOM 780 C CA . CYS A 1 99 ? 8.446 -3.000 -16.238 1.00 96.56 99 CYS A CA 1
ATOM 781 C C . CYS A 1 99 ? 8.108 -4.479 -16.404 1.00 96.56 99 CYS A C 1
ATOM 783 O O . CYS A 1 99 ? 8.926 -5.255 -16.907 1.00 96.56 99 CYS A O 1
ATOM 785 N N . ASP A 1 100 ? 6.897 -4.856 -16.001 1.00 95.62 100 ASP A N 1
ATOM 786 C CA . ASP A 1 100 ? 6.350 -6.183 -16.269 1.00 95.62 100 ASP A CA 1
ATOM 787 C C . ASP A 1 100 ? 6.366 -6.456 -17.792 1.00 95.62 100 ASP A C 1
ATOM 789 O O . ASP A 1 100 ? 5.977 -5.568 -18.557 1.00 95.62 100 ASP A O 1
ATOM 793 N N . PRO A 1 101 ? 6.829 -7.630 -18.266 1.00 92.62 101 PRO A N 1
ATOM 794 C CA . PRO A 1 101 ? 6.815 -7.981 -19.686 1.00 92.62 101 PRO A CA 1
ATOM 795 C C . PRO A 1 101 ? 5.443 -7.885 -20.364 1.00 92.62 101 PRO A C 1
ATOM 797 O O . PRO A 1 101 ? 5.404 -7.674 -21.574 1.00 92.62 101 PRO A O 1
ATOM 800 N N . GLU A 1 102 ? 4.347 -8.028 -19.614 1.00 92.12 102 GLU A N 1
ATOM 801 C CA . GLU A 1 102 ? 2.976 -7.888 -20.128 1.00 92.12 102 GLU A CA 1
ATOM 802 C C . GLU A 1 102 ? 2.519 -6.422 -20.237 1.00 92.12 102 GLU A C 1
ATOM 804 O O . GLU A 1 102 ? 1.437 -6.141 -20.748 1.00 92.12 102 GLU A O 1
ATOM 809 N N . SER A 1 103 ? 3.326 -5.468 -19.762 1.00 90.69 103 SER A N 1
ATOM 810 C CA . SER A 1 103 ? 3.020 -4.041 -19.861 1.00 90.69 103 SER A CA 1
ATOM 811 C C . SER A 1 103 ? 3.398 -3.453 -21.218 1.00 90.69 103 SER A C 1
ATOM 813 O O . SER A 1 103 ? 4.448 -3.757 -21.779 1.00 90.69 103 SER A O 1
ATOM 815 N N . ASP A 1 104 ? 2.596 -2.497 -21.686 1.00 89.69 104 ASP A N 1
ATOM 816 C CA . ASP A 1 104 ? 2.911 -1.717 -22.883 1.00 89.69 104 ASP A CA 1
ATOM 817 C C . ASP A 1 104 ? 4.063 -0.729 -22.610 1.00 89.69 104 ASP A C 1
ATOM 819 O O . ASP A 1 104 ? 3.869 0.289 -21.937 1.00 89.69 104 ASP A O 1
ATOM 823 N N . TYR A 1 105 ? 5.258 -1.016 -23.135 1.00 89.44 105 TYR A N 1
ATOM 824 C CA . TYR A 1 105 ? 6.410 -0.103 -23.170 1.00 89.44 105 TYR A CA 1
ATOM 825 C C . TYR A 1 105 ? 7.143 -0.200 -24.519 1.00 89.44 105 TYR A C 1
ATOM 827 O O . TYR A 1 105 ? 7.121 -1.243 -25.178 1.00 89.44 105 TYR A O 1
ATOM 835 N N . ALA A 1 106 ? 7.795 0.882 -24.958 1.00 88.25 106 ALA A N 1
ATOM 836 C CA . ALA A 1 106 ? 8.490 0.885 -26.244 1.00 88.25 106 ALA A CA 1
ATOM 837 C C . ALA A 1 106 ? 9.787 0.045 -26.205 1.00 88.25 106 ALA A C 1
ATOM 839 O O . ALA A 1 106 ? 10.421 -0.090 -25.152 1.00 88.25 106 ALA A O 1
ATOM 840 N N . PRO A 1 107 ? 10.248 -0.513 -27.341 1.00 88.38 107 PRO A N 1
ATOM 841 C CA . PRO A 1 107 ? 11.519 -1.231 -27.397 1.00 88.38 107 PRO A CA 1
ATOM 842 C C . PRO A 1 107 ? 12.681 -0.376 -26.864 1.00 88.38 107 PRO A C 1
ATOM 844 O O . PRO A 1 107 ? 12.970 0.691 -27.394 1.00 88.38 107 PRO A O 1
ATOM 847 N N . GLY A 1 108 ? 13.354 -0.857 -25.814 1.00 88.88 108 GLY A N 1
ATOM 848 C CA . GLY A 1 108 ? 14.438 -0.136 -25.128 1.00 88.88 108 GLY A CA 1
ATOM 849 C C . GLY A 1 108 ? 14.025 0.558 -23.823 1.00 88.88 108 GLY A C 1
ATOM 850 O O . GLY A 1 108 ? 14.894 0.894 -23.023 1.00 88.88 108 GLY A O 1
ATOM 851 N N . GLU A 1 109 ? 12.728 0.674 -23.531 1.00 92.62 109 GLU A N 1
ATOM 852 C CA . GLU A 1 109 ? 12.191 1.402 -22.367 1.00 92.62 109 GLU A CA 1
ATOM 853 C C . GLU A 1 109 ? 11.832 0.498 -21.175 1.00 92.62 109 GLU A C 1
ATOM 855 O O . GLU A 1 109 ? 10.898 0.760 -20.422 1.00 92.62 109 GLU A O 1
ATOM 860 N N . LYS A 1 110 ? 12.601 -0.575 -20.960 1.00 92.81 110 LYS A N 1
ATOM 861 C CA . LYS A 1 110 ? 12.311 -1.593 -19.930 1.00 92.81 110 LYS A CA 1
ATOM 862 C C . LYS A 1 110 ? 12.386 -1.089 -18.485 1.00 92.81 110 LYS A C 1
ATOM 864 O O . LYS A 1 110 ? 11.832 -1.733 -17.606 1.00 92.81 110 LYS A O 1
ATOM 869 N N . TYR A 1 111 ? 13.085 0.018 -18.234 1.00 95.31 111 TYR A N 1
ATOM 870 C CA . TYR A 1 111 ? 13.324 0.577 -16.895 1.00 95.31 111 TYR A CA 1
ATOM 871 C C . TYR A 1 111 ? 12.586 1.903 -16.670 1.00 95.31 111 TYR A C 1
ATOM 873 O O . TYR A 1 111 ? 13.091 2.797 -15.997 1.00 95.31 111 TYR A O 1
ATOM 881 N N . THR A 1 112 ? 11.408 2.062 -17.273 1.00 95.38 112 THR A N 1
ATOM 882 C CA . THR A 1 112 ? 10.601 3.291 -17.176 1.00 95.38 112 THR A CA 1
ATOM 883 C C . THR A 1 112 ? 9.455 3.189 -16.167 1.00 95.38 112 THR A C 1
ATOM 885 O O . THR A 1 112 ? 8.748 4.169 -15.944 1.00 95.38 112 THR A O 1
ATOM 888 N N . CYS A 1 113 ? 9.285 2.035 -15.512 1.00 95.56 113 CYS A N 1
ATOM 889 C CA . CYS A 1 113 ? 8.230 1.823 -14.528 1.00 95.56 113 CYS A CA 1
ATOM 890 C C . CYS A 1 113 ? 8.604 2.349 -13.137 1.00 95.56 113 CYS A C 1
ATOM 892 O O . CYS A 1 113 ? 9.773 2.567 -12.803 1.00 95.56 113 CYS A O 1
ATOM 894 N N . GLY A 1 114 ? 7.575 2.549 -12.313 1.00 95.31 114 GLY A N 1
ATOM 895 C CA . GLY A 1 114 ? 7.684 3.288 -11.059 1.00 95.31 114 GLY A CA 1
ATOM 896 C C . GLY A 1 114 ? 7.607 4.799 -11.276 1.00 95.31 114 GLY A C 1
ATOM 897 O O . GLY A 1 114 ? 7.612 5.296 -12.401 1.00 95.31 114 GLY A O 1
ATOM 898 N N . SER A 1 115 ? 7.499 5.558 -10.189 1.00 96.25 115 SER A N 1
ATOM 899 C CA . SER A 1 115 ? 7.316 7.009 -10.278 1.00 96.25 115 SER A CA 1
ATOM 900 C C . SER A 1 115 ? 7.964 7.741 -9.113 1.00 96.25 115 SER A C 1
ATOM 902 O O . SER A 1 115 ? 7.920 7.285 -7.973 1.00 96.25 115 SER A O 1
ATOM 904 N N . GLY A 1 116 ? 8.512 8.931 -9.375 1.00 94.81 116 GLY A N 1
ATOM 905 C CA . GLY A 1 116 ? 8.928 9.860 -8.317 1.00 94.81 116 GLY A CA 1
ATOM 906 C C . GLY A 1 116 ? 7.765 10.300 -7.416 1.00 94.81 116 GLY A C 1
ATOM 907 O O . GLY A 1 116 ? 7.983 10.689 -6.272 1.00 94.81 116 GLY A O 1
ATOM 908 N N . PHE A 1 117 ? 6.517 10.150 -7.875 1.00 96.31 117 PHE A N 1
ATOM 909 C CA . PHE A 1 117 ? 5.326 10.364 -7.051 1.00 96.31 117 PHE A CA 1
ATOM 910 C C . PHE A 1 117 ? 5.231 9.393 -5.857 1.00 96.31 117 PHE A C 1
ATOM 912 O O . PHE A 1 117 ? 4.527 9.688 -4.891 1.00 96.31 117 PHE A O 1
ATOM 919 N N . ALA A 1 118 ? 5.977 8.278 -5.870 1.00 97.38 118 ALA A N 1
ATOM 920 C CA . ALA A 1 118 ? 6.041 7.322 -4.763 1.00 97.38 118 ALA A CA 1
ATOM 921 C C . ALA A 1 118 ? 6.356 7.991 -3.417 1.00 97.38 118 ALA A C 1
ATOM 923 O O . ALA A 1 118 ? 5.713 7.674 -2.419 1.00 97.38 118 ALA A O 1
ATOM 924 N N . TYR A 1 119 ? 7.270 8.966 -3.385 1.00 97.50 119 TYR A N 1
ATOM 925 C CA . TYR A 1 119 ? 7.612 9.676 -2.148 1.00 97.50 119 TYR A CA 1
ATOM 926 C C . TYR A 1 119 ? 6.393 10.355 -1.524 1.00 97.50 119 TYR A C 1
ATOM 928 O O . TYR A 1 119 ? 6.095 10.147 -0.351 1.00 97.50 119 TYR A O 1
ATOM 936 N N . PHE A 1 120 ? 5.653 11.127 -2.322 1.00 97.88 120 PHE A N 1
ATOM 937 C CA . PHE A 1 120 ? 4.446 11.800 -1.854 1.00 97.88 120 PHE A CA 1
ATOM 938 C C . PHE A 1 120 ? 3.358 10.793 -1.467 1.00 97.88 120 PHE A C 1
ATOM 940 O O . PHE A 1 120 ? 2.741 10.925 -0.410 1.00 97.88 120 PHE A O 1
ATOM 947 N N . TYR A 1 121 ? 3.155 9.762 -2.287 1.00 98.44 121 TYR A N 1
ATOM 948 C CA . TYR A 1 121 ? 2.158 8.722 -2.053 1.00 98.44 121 TYR A CA 1
ATOM 949 C C . TYR A 1 121 ? 2.370 8.002 -0.711 1.00 98.44 121 TYR A C 1
ATOM 951 O O . TYR A 1 121 ? 1.478 8.009 0.134 1.00 98.44 121 TYR A O 1
ATOM 959 N N . PHE A 1 122 ? 3.554 7.435 -0.463 1.00 98.19 122 PHE A N 1
ATOM 960 C CA . PHE A 1 122 ? 3.793 6.643 0.749 1.00 98.19 122 PHE A CA 1
ATOM 961 C C . PHE A 1 122 ? 3.891 7.507 2.010 1.00 98.19 122 PHE A C 1
ATOM 963 O O . PHE A 1 122 ? 3.347 7.126 3.045 1.00 98.19 122 PHE A O 1
ATOM 970 N N . VAL A 1 123 ? 4.519 8.686 1.935 1.00 97.81 123 VAL A N 1
ATOM 971 C CA . VAL A 1 123 ? 4.619 9.588 3.095 1.00 97.81 123 VAL A CA 1
ATOM 972 C C . VAL A 1 123 ? 3.242 10.128 3.488 1.00 97.81 123 VAL A C 1
ATOM 974 O O . VAL A 1 123 ? 2.896 10.109 4.668 1.00 97.81 123 VAL A O 1
ATOM 977 N N . SER A 1 124 ? 2.424 10.561 2.520 1.00 98.19 124 SER A N 1
ATOM 978 C CA . SER A 1 124 ? 1.060 11.028 2.814 1.00 98.19 124 SER A CA 1
ATOM 979 C C . SER A 1 124 ? 0.179 9.906 3.366 1.00 98.19 124 SER A C 1
ATOM 981 O O . SER A 1 124 ? -0.519 10.129 4.355 1.00 98.19 124 SER A O 1
ATOM 983 N N . PHE A 1 125 ? 0.264 8.695 2.798 1.00 98.19 125 PHE A N 1
ATOM 984 C CA . PHE A 1 125 ? -0.444 7.525 3.317 1.00 98.19 125 PHE A CA 1
ATOM 985 C C . PHE A 1 125 ? -0.081 7.260 4.776 1.00 98.19 125 PHE A C 1
ATOM 987 O O . PHE A 1 125 ? -0.972 7.136 5.612 1.00 98.19 125 PHE A O 1
ATOM 994 N N . TYR A 1 126 ? 1.215 7.215 5.091 1.00 96.06 126 TYR A N 1
ATOM 995 C CA . TYR A 1 126 ? 1.694 6.916 6.437 1.00 96.06 126 TYR A CA 1
ATOM 996 C C . TYR A 1 126 ? 1.193 7.946 7.456 1.00 96.06 126 TYR A C 1
ATOM 998 O O . TYR A 1 126 ? 0.656 7.575 8.499 1.00 96.06 126 TYR A O 1
ATOM 1006 N N . MET A 1 127 ? 1.286 9.239 7.126 1.00 96.62 127 MET A N 1
ATOM 1007 C CA . MET A 1 127 ? 0.820 10.319 8.001 1.00 96.62 127 MET A CA 1
ATOM 1008 C C . MET A 1 127 ? -0.697 10.273 8.229 1.00 96.62 127 MET A C 1
ATOM 1010 O O . MET A 1 127 ? -1.149 10.353 9.372 1.00 96.62 127 MET A O 1
ATOM 1014 N N . LEU A 1 128 ? -1.489 10.117 7.162 1.00 96.94 128 LEU A N 1
ATOM 1015 C CA . LEU A 1 128 ? -2.951 10.047 7.257 1.00 96.94 128 LEU A CA 1
ATOM 1016 C C . LEU A 1 128 ? -3.416 8.783 7.985 1.00 96.94 128 LEU A C 1
ATOM 1018 O O . LEU A 1 128 ? -4.323 8.845 8.814 1.00 96.94 128 LEU A O 1
ATOM 1022 N N . CYS A 1 129 ? -2.784 7.643 7.706 1.00 95.94 129 CYS A N 1
ATOM 1023 C CA . CYS A 1 129 ? -3.105 6.374 8.343 1.00 95.94 129 CYS A CA 1
ATOM 1024 C C . CYS A 1 129 ? -2.799 6.422 9.844 1.00 95.94 129 CYS A C 1
ATOM 1026 O O . CYS A 1 129 ? -3.673 6.104 10.650 1.00 95.94 129 CYS A O 1
ATOM 1028 N N . ALA A 1 130 ? -1.616 6.909 10.230 1.00 94.25 130 ALA A N 1
ATOM 1029 C CA . ALA A 1 130 ? -1.252 7.081 11.633 1.00 94.25 130 ALA A CA 1
ATOM 1030 C C . ALA A 1 130 ? -2.225 8.023 12.360 1.00 94.25 130 ALA A C 1
ATOM 1032 O O . ALA A 1 130 ? -2.697 7.694 13.447 1.00 94.25 130 ALA A O 1
ATOM 1033 N N . PHE A 1 131 ? -2.587 9.154 11.744 1.00 94.12 131 PHE A N 1
ATOM 1034 C CA . PHE A 1 131 ? -3.571 10.083 12.304 1.00 94.12 131 PHE A CA 1
ATOM 1035 C C . PHE A 1 131 ? -4.936 9.418 12.538 1.00 94.12 131 PHE A C 1
ATOM 1037 O O . PHE A 1 131 ? -5.506 9.546 13.622 1.00 94.12 131 PHE A O 1
ATOM 1044 N N . LEU A 1 132 ? -5.459 8.673 11.557 1.00 92.06 132 LEU A N 1
ATOM 1045 C CA . LEU A 1 132 ? -6.744 7.982 11.702 1.00 92.06 132 LEU A CA 1
ATOM 1046 C C . LEU A 1 132 ? -6.697 6.858 12.744 1.00 92.06 132 LEU A C 1
ATOM 1048 O O . LEU A 1 132 ? -7.649 6.712 13.508 1.00 92.06 132 LEU A O 1
ATOM 1052 N N . ILE A 1 133 ? -5.604 6.092 12.807 1.00 89.88 133 ILE A N 1
ATOM 1053 C CA . ILE A 1 133 ? -5.429 5.030 13.807 1.00 89.88 133 ILE A CA 1
ATOM 1054 C C . ILE A 1 133 ? -5.375 5.630 15.216 1.00 89.88 133 ILE A C 1
ATOM 1056 O O . ILE A 1 133 ? -6.049 5.128 16.113 1.00 89.88 133 ILE A O 1
ATOM 1060 N N . ILE A 1 134 ? -4.636 6.725 15.417 1.00 90.50 134 ILE A N 1
ATOM 1061 C CA . ILE A 1 134 ? -4.593 7.417 16.713 1.00 90.50 134 ILE A CA 1
ATOM 1062 C C . ILE A 1 134 ? -5.993 7.910 17.100 1.00 90.50 134 ILE A C 1
ATOM 1064 O O . ILE A 1 134 ? -6.428 7.663 18.221 1.00 90.50 134 ILE A O 1
ATOM 1068 N N . ASN A 1 135 ? -6.733 8.529 16.175 1.00 86.69 135 ASN A N 1
ATOM 1069 C CA . ASN A 1 135 ? -8.106 8.967 16.443 1.00 86.69 135 ASN A CA 1
ATOM 1070 C C . ASN A 1 135 ? -9.049 7.804 16.780 1.00 86.69 135 ASN A C 1
ATOM 1072 O O . ASN A 1 135 ? -9.955 7.991 17.582 1.00 86.69 135 ASN A O 1
ATOM 1076 N N . LEU A 1 136 ? -8.835 6.612 16.211 1.00 85.88 136 LEU A N 1
ATOM 1077 C CA . LEU A 1 136 ? -9.610 5.414 16.545 1.00 85.88 136 LEU A CA 1
ATOM 1078 C C . LEU A 1 136 ? -9.324 4.904 17.966 1.00 85.88 136 LEU A C 1
ATOM 1080 O O . LEU A 1 136 ? -10.228 4.377 18.596 1.00 85.88 136 LEU A O 1
ATOM 1084 N N . PHE A 1 137 ? -8.087 5.027 18.458 1.00 83.44 137 PHE A N 1
ATOM 1085 C CA . PHE A 1 137 ? -7.730 4.619 19.825 1.00 83.44 137 PHE A CA 1
ATOM 1086 C C . PHE A 1 137 ? -8.139 5.641 20.890 1.00 83.44 137 PHE A C 1
ATOM 1088 O O . PHE A 1 137 ? -8.316 5.270 22.049 1.00 83.44 137 PHE A O 1
ATOM 1095 N N . VAL A 1 138 ? -8.215 6.921 20.516 1.00 84.56 138 VAL A N 1
ATOM 1096 C CA . VAL A 1 138 ? -8.642 8.004 21.412 1.00 84.56 138 VAL A CA 1
ATOM 1097 C C . VAL A 1 138 ? -10.168 8.065 21.541 1.00 84.56 138 VAL A C 1
ATOM 1099 O O . VAL A 1 138 ? -10.657 8.407 22.617 1.00 84.56 138 VAL A O 1
ATOM 1102 N N . ALA A 1 139 ? -10.897 7.776 20.458 1.00 75.00 139 ALA A N 1
ATOM 1103 C CA . ALA A 1 139 ? -12.360 7.722 20.430 1.00 75.00 139 ALA A CA 1
ATOM 1104 C C . ALA A 1 139 ? -12.912 6.462 21.117 1.00 75.00 139 ALA A C 1
ATOM 1106 O O . ALA A 1 139 ? -13.997 6.577 21.733 1.00 75.00 139 ALA A O 1
#

InterPro domains:
  IPR002077 Voltage-dependent calcium channel, alpha-1 subunit [PR00167] (17-31)
  IPR002077 Voltage-dependent calcium channel, alpha-1 subunit [PR00167] (65-77)
  IPR005821 Ion transport domain [PF00520] (1-139)
  IPR050599 Voltage-dependent calcium channel alpha-1 subunit [PTHR45628] (1-139)

Foldseek 3Di:
DVVVVVVLVVDPVSVVVVVVVVVVVVVCPVLVVVLVVLLQVLLVVQLVQWLFFAADPPACDHPQAGSVDSVNSSVNLVCLQVVNPLVSVLVSQDQQGATHPPDDDDVPCRRGGHHPCSVVSSVVSNVVSVVSVVVSVVD